Protein AF-A0A518IIY8-F1 (afdb_monomer_lite)

pLDDT: mean 86.58, std 10.24, range [44.44, 97.12]

Secondary structure (DSSP, 8-state):
-PPP---EEE--TT--SEEEEEE-TTTSS-EEEEEE--S-EEEGGGHHHHHHHHHTT---S-----EEE-TT-GGGTTTTT----EEEEEEETT-SSEEEEEEE-SS-EEEEEEETTEEEEE-SSS----HHHHHGGG--EEEEEGGG-

Structure (mmCIF, N/CA/C/O backbone):
data_AF-A0A518IIY8-F1
#
_entry.id   AF-A0A518IIY8-F1
#
loop_
_atom_site.group_PDB
_atom_site.id
_atom_site.type_symbol
_atom_site.label_atom_id
_atom_site.label_alt_id
_atom_site.label_comp_id
_atom_site.label_asym_id
_atom_site.label_entity_id
_atom_site.label_seq_id
_atom_site.pdbx_PDB_ins_code
_atom_site.Cartn_x
_atom_site.Cartn_y
_atom_site.Cartn_z
_atom_site.occupancy
_atom_site.B_iso_or_equiv
_atom_site.auth_seq_id
_atom_site.auth_comp_id
_atom_site.auth_asym_id
_atom_site.auth_atom_id
_atom_site.pdbx_PDB_model_num
ATOM 1 N N . MET A 1 1 ? 3.450 -10.078 -16.158 1.00 44.44 1 MET A N 1
ATOM 2 C CA . MET A 1 1 ? 3.000 -8.679 -16.309 1.00 44.44 1 MET A CA 1
ATOM 3 C C . MET A 1 1 ? 4.140 -7.826 -15.798 1.00 44.44 1 MET A C 1
ATOM 5 O O . MET A 1 1 ? 4.813 -8.293 -14.893 1.00 44.44 1 MET A O 1
ATOM 9 N N . SER A 1 2 ? 4.436 -6.687 -16.420 1.00 51.91 2 SER A N 1
ATOM 10 C CA . SER A 1 2 ? 5.314 -5.700 -15.785 1.00 51.91 2 SER A CA 1
ATOM 11 C C . SER A 1 2 ? 4.646 -5.245 -14.493 1.00 51.91 2 SER A C 1
ATOM 13 O O . SER A 1 2 ? 3.430 -5.022 -14.504 1.00 51.91 2 SER A O 1
ATOM 15 N N . ASP A 1 3 ? 5.408 -5.151 -13.412 1.00 64.56 3 ASP A N 1
ATOM 16 C CA . ASP A 1 3 ? 4.883 -4.648 -12.151 1.00 64.56 3 ASP A CA 1
ATOM 17 C C . ASP A 1 3 ? 4.591 -3.154 -12.336 1.00 64.56 3 ASP A C 1
ATOM 19 O O . ASP A 1 3 ? 5.434 -2.381 -12.790 1.00 64.56 3 ASP A O 1
ATOM 23 N N . VAL A 1 4 ? 3.335 -2.771 -12.124 1.00 74.00 4 VAL A N 1
ATOM 24 C CA . VAL A 1 4 ? 2.899 -1.381 -12.265 1.00 74.00 4 VAL A CA 1
ATOM 25 C C . VAL A 1 4 ? 3.213 -0.683 -10.948 1.00 74.00 4 VAL A C 1
ATOM 27 O O . VAL A 1 4 ? 2.765 -1.156 -9.906 1.00 74.00 4 VAL A O 1
ATOM 30 N N . ASP A 1 5 ? 3.948 0.431 -11.001 1.00 83.00 5 ASP A N 1
ATOM 31 C CA . ASP A 1 5 ? 4.174 1.304 -9.842 1.00 83.00 5 ASP A CA 1
ATOM 32 C C . ASP A 1 5 ? 2.830 1.902 -9.399 1.00 83.00 5 ASP A C 1
ATOM 34 O O . ASP A 1 5 ? 2.252 2.759 -10.075 1.00 83.00 5 ASP A O 1
ATOM 38 N N . ILE A 1 6 ? 2.294 1.388 -8.293 1.00 87.00 6 ILE A N 1
ATOM 39 C CA . ILE A 1 6 ? 1.018 1.792 -7.707 1.00 87.00 6 ILE A CA 1
ATOM 40 C C . ILE A 1 6 ? 1.275 2.199 -6.267 1.00 87.00 6 ILE A C 1
ATOM 42 O O . ILE A 1 6 ? 1.789 1.430 -5.461 1.00 87.00 6 ILE A O 1
ATOM 46 N N . SER A 1 7 ? 0.819 3.394 -5.925 1.00 88.31 7 SER A N 1
ATOM 47 C CA . SER A 1 7 ? 0.844 3.933 -4.570 1.00 88.31 7 SER A CA 1
ATOM 48 C C . SER A 1 7 ? -0.572 4.245 -4.095 1.00 88.31 7 SER A C 1
ATOM 50 O O . SER A 1 7 ? -1.514 4.273 -4.893 1.00 88.31 7 SER A O 1
ATOM 52 N N . ILE A 1 8 ? -0.738 4.458 -2.788 1.00 91.50 8 ILE A N 1
ATOM 53 C CA . ILE A 1 8 ? -2.048 4.719 -2.183 1.00 91.50 8 ILE A CA 1
ATOM 54 C C . ILE A 1 8 ? -2.141 6.149 -1.662 1.00 91.50 8 ILE A C 1
ATOM 56 O O . ILE A 1 8 ? -1.223 6.654 -1.020 1.00 91.50 8 ILE A O 1
ATOM 60 N N . GLY A 1 9 ? -3.279 6.789 -1.924 1.00 91.69 9 GLY A N 1
ATOM 61 C CA . GLY A 1 9 ? -3.673 8.049 -1.307 1.00 91.69 9 GLY A CA 1
ATOM 62 C C . GLY A 1 9 ? -4.854 7.832 -0.368 1.00 91.69 9 GLY A C 1
ATOM 63 O O . GLY A 1 9 ? -5.864 7.265 -0.782 1.00 91.69 9 GLY A O 1
ATOM 64 N N . LEU A 1 10 ? -4.742 8.293 0.875 1.00 91.44 10 LEU A N 1
ATOM 65 C CA . LEU A 1 10 ? -5.810 8.251 1.870 1.00 91.44 10 LEU A CA 1
ATOM 66 C C . LEU A 1 10 ? -6.253 9.668 2.227 1.00 91.44 10 LEU A C 1
ATOM 68 O O . LEU A 1 10 ? -5.429 10.551 2.456 1.00 91.44 10 LEU A O 1
ATOM 72 N N . ILE A 1 11 ? -7.564 9.873 2.303 1.00 89.44 11 ILE A N 1
ATOM 73 C CA . ILE A 1 11 ? -8.162 11.068 2.898 1.00 89.44 11 ILE A CA 1
ATOM 74 C C . ILE A 1 11 ? -8.792 10.610 4.205 1.00 89.44 11 ILE A C 1
ATOM 76 O O . ILE A 1 11 ? -9.639 9.719 4.201 1.00 89.44 11 ILE A O 1
ATOM 80 N N . VAL A 1 12 ? -8.339 11.194 5.307 1.00 86.19 12 VAL A N 1
ATOM 81 C CA . VAL A 1 12 ? -8.851 10.910 6.650 1.00 86.19 12 VAL A CA 1
ATOM 82 C C . VAL A 1 12 ? -9.838 12.009 7.025 1.00 86.19 12 VAL A C 1
ATOM 84 O O . VAL A 1 12 ? -9.669 13.158 6.603 1.00 86.19 12 VAL A O 1
ATOM 87 N N . ASP A 1 13 ? -10.867 11.665 7.799 1.00 81.00 13 ASP A N 1
ATOM 88 C CA . ASP A 1 13 ? -11.843 12.634 8.293 1.00 81.00 13 ASP A CA 1
ATOM 89 C C . ASP A 1 13 ? -11.146 13.849 8.923 1.00 81.00 13 ASP A C 1
ATOM 91 O O . ASP A 1 13 ? -10.096 13.737 9.549 1.00 81.00 13 ASP A O 1
ATOM 95 N N . GLU A 1 14 ? -11.727 15.032 8.710 1.00 78.56 14 GLU A N 1
ATOM 96 C CA . GLU A 1 14 ? -11.198 16.336 9.149 1.00 78.56 14 GLU A CA 1
ATOM 97 C C . GLU A 1 14 ? -9.948 16.845 8.396 1.00 78.56 14 GLU A C 1
ATOM 99 O O . GLU A 1 14 ? -9.605 18.026 8.517 1.00 78.56 14 GLU A O 1
ATOM 104 N N . HIS A 1 15 ? -9.335 16.036 7.522 1.00 77.12 15 HIS A N 1
ATOM 105 C CA . HIS A 1 15 ? -8.214 16.437 6.668 1.00 77.12 15 HIS A CA 1
ATOM 106 C C . HIS A 1 15 ? -8.641 16.665 5.211 1.00 77.12 15 HIS A C 1
ATOM 108 O O . HIS A 1 15 ? -9.429 15.923 4.633 1.00 77.12 15 HIS A O 1
ATOM 114 N N . LYS A 1 16 ? -8.112 17.730 4.593 1.00 72.75 16 LYS A N 1
ATOM 115 C CA . LYS A 1 16 ? -8.361 18.054 3.172 1.00 72.75 16 LYS A CA 1
ATOM 116 C C . LYS A 1 16 ? -7.254 17.569 2.234 1.00 72.75 16 LYS A C 1
ATOM 118 O O . LYS A 1 16 ? -7.483 17.506 1.029 1.00 72.75 16 LYS A O 1
ATOM 123 N N . SER A 1 17 ? -6.071 17.289 2.778 1.00 82.62 17 SER A N 1
ATOM 124 C CA . SER A 1 17 ? -4.922 16.763 2.040 1.00 82.62 17 SER A CA 1
ATOM 125 C C . SER A 1 17 ? -5.084 15.268 1.778 1.00 82.62 17 SER A C 1
ATOM 127 O O . SER A 1 17 ? -5.734 14.566 2.555 1.00 82.62 17 SER A O 1
ATOM 129 N N . VAL A 1 18 ? -4.442 14.770 0.720 1.00 87.81 18 VAL A N 1
ATOM 130 C CA . VAL A 1 18 ? -4.273 13.331 0.509 1.00 87.81 18 VAL A CA 1
ATOM 131 C C . VAL A 1 18 ? -2.953 12.904 1.144 1.00 87.81 18 VAL A C 1
ATOM 133 O O . VAL A 1 18 ? -1.892 13.386 0.743 1.00 87.81 18 VAL A O 1
ATOM 136 N N . PHE A 1 19 ? -3.017 11.990 2.111 1.00 90.19 19 PHE A N 1
ATOM 137 C CA . PHE A 1 19 ? -1.846 11.294 2.632 1.00 90.19 19 PHE A CA 1
ATOM 138 C C . PHE A 1 19 ? -1.431 10.231 1.624 1.00 90.19 19 PHE A C 1
ATOM 140 O O . PHE A 1 19 ? -2.118 9.228 1.432 1.00 90.19 19 PHE A O 1
ATOM 147 N N . HIS A 1 20 ? -0.328 10.485 0.938 1.00 89.75 20 HIS A N 1
ATOM 148 C CA . HIS A 1 20 ? 0.232 9.625 -0.086 1.00 89.75 20 HIS A CA 1
ATOM 149 C C . HIS A 1 20 ? 1.322 8.753 0.525 1.00 89.75 20 HIS A C 1
ATOM 151 O O . HIS A 1 20 ? 2.279 9.262 1.106 1.00 89.75 20 HIS A O 1
ATOM 157 N N . ILE A 1 21 ? 1.159 7.439 0.406 1.00 93.00 21 ILE A N 1
ATOM 158 C CA . ILE A 1 21 ? 2.105 6.450 0.916 1.00 93.00 21 ILE A CA 1
ATOM 159 C C . ILE A 1 21 ? 2.698 5.718 -0.280 1.00 93.00 21 ILE A C 1
ATOM 161 O O . ILE A 1 21 ? 1.973 5.154 -1.107 1.00 93.00 21 ILE A O 1
ATOM 165 N N . GLN A 1 22 ? 4.022 5.749 -0.366 1.00 92.88 22 GLN A N 1
ATOM 166 C CA . GLN A 1 22 ? 4.797 5.157 -1.450 1.00 92.88 22 GLN A CA 1
ATOM 167 C C . GLN A 1 22 ? 6.159 4.689 -0.941 1.00 92.88 22 GLN A C 1
ATOM 169 O O . GLN A 1 22 ? 6.554 5.008 0.176 1.00 92.88 22 GLN A O 1
ATOM 174 N N . ILE A 1 23 ? 6.879 3.950 -1.769 1.00 94.06 23 ILE A N 1
ATOM 175 C CA . ILE A 1 23 ? 8.292 3.652 -1.569 1.00 94.06 23 ILE A CA 1
ATOM 176 C C . ILE A 1 23 ? 9.133 4.793 -2.139 1.00 94.06 23 ILE A C 1
ATOM 178 O O . ILE A 1 23 ? 8.825 5.330 -3.207 1.00 94.06 23 ILE A O 1
ATOM 182 N N . ASP A 1 24 ? 10.175 5.173 -1.407 1.00 91.50 24 ASP A N 1
ATOM 183 C CA . ASP A 1 24 ? 11.147 6.165 -1.838 1.00 91.50 24 ASP A CA 1
ATOM 184 C C . ASP A 1 24 ? 11.825 5.701 -3.131 1.00 91.50 24 ASP A C 1
ATOM 186 O O . ASP A 1 24 ? 12.333 4.585 -3.235 1.00 91.50 24 ASP A O 1
ATOM 190 N N . LYS A 1 25 ? 11.809 6.561 -4.149 1.00 87.50 25 LYS A N 1
ATOM 191 C CA . LYS A 1 25 ? 12.384 6.255 -5.463 1.00 87.50 25 LYS A CA 1
ATOM 192 C C . LYS A 1 25 ? 13.904 6.384 -5.474 1.00 87.50 25 LYS A C 1
ATOM 194 O O . LYS A 1 25 ? 14.530 5.877 -6.402 1.00 87.50 25 LYS A O 1
ATOM 199 N N . ASP A 1 26 ? 14.487 7.041 -4.473 1.00 89.62 26 ASP A N 1
ATOM 200 C CA . ASP A 1 26 ? 15.936 7.186 -4.363 1.00 89.62 26 ASP A CA 1
ATOM 201 C C . ASP A 1 26 ? 16.602 5.890 -3.867 1.00 89.62 26 ASP A C 1
ATOM 203 O O . ASP A 1 26 ? 17.721 5.585 -4.288 1.00 89.62 26 ASP A O 1
ATOM 207 N N . ASP A 1 27 ? 15.922 5.104 -3.019 1.00 90.56 27 ASP A N 1
ATOM 208 C CA . ASP A 1 27 ? 16.443 3.836 -2.481 1.00 90.56 27 ASP A CA 1
ATOM 209 C C . ASP A 1 27 ? 15.635 2.578 -2.854 1.00 90.56 27 ASP A C 1
ATOM 211 O O . ASP A 1 27 ? 16.117 1.462 -2.645 1.00 90.56 27 ASP A O 1
ATOM 215 N N . CYS A 1 28 ? 14.446 2.739 -3.446 1.00 90.00 28 CYS A N 1
ATOM 216 C CA . CYS A 1 28 ? 13.510 1.670 -3.808 1.00 90.00 28 CYS A CA 1
ATOM 217 C C . CYS A 1 28 ? 13.173 0.718 -2.646 1.00 90.00 28 CYS A C 1
ATOM 219 O O . CYS A 1 28 ? 12.884 -0.463 -2.865 1.00 90.00 28 CYS A O 1
ATOM 221 N N . TRP A 1 29 ? 13.225 1.208 -1.408 1.00 91.00 29 TRP A N 1
ATOM 222 C CA . TRP A 1 29 ? 13.117 0.379 -0.214 1.00 91.00 29 TRP A CA 1
ATOM 223 C C . TRP A 1 29 ? 12.288 1.022 0.890 1.00 91.00 29 TRP A C 1
ATOM 225 O O . TRP A 1 29 ? 11.370 0.396 1.419 1.00 91.00 29 TRP A O 1
ATOM 235 N N . THR A 1 30 ? 12.598 2.264 1.244 1.00 93.00 30 THR A N 1
ATOM 236 C CA . THR A 1 30 ? 12.037 2.903 2.429 1.00 93.00 30 THR A CA 1
ATOM 237 C C . THR A 1 30 ? 10.630 3.415 2.133 1.00 93.00 30 THR A C 1
ATOM 239 O O . THR A 1 30 ? 10.439 4.170 1.181 1.00 93.00 30 THR A O 1
ATOM 242 N N . PRO A 1 31 ? 9.612 3.068 2.936 1.00 93.75 31 PRO A N 1
ATOM 243 C CA . PRO A 1 31 ? 8.296 3.653 2.784 1.00 93.75 31 PRO A CA 1
ATOM 244 C C . PRO A 1 31 ? 8.300 5.099 3.294 1.00 93.75 31 PRO A C 1
ATOM 246 O O . PRO A 1 31 ? 8.763 5.394 4.397 1.00 93.75 31 PRO A O 1
ATOM 249 N N . ILE A 1 32 ? 7.735 5.999 2.497 1.00 92.81 32 ILE A N 1
ATOM 250 C CA . ILE A 1 32 ? 7.598 7.423 2.793 1.00 92.81 32 ILE A CA 1
ATOM 251 C C . ILE A 1 32 ? 6.128 7.834 2.758 1.00 92.81 32 ILE A C 1
ATOM 253 O O . ILE A 1 32 ? 5.328 7.327 1.968 1.00 92.81 32 ILE A O 1
ATOM 257 N N . VAL A 1 33 ? 5.783 8.787 3.622 1.00 91.25 33 VAL A N 1
ATOM 258 C CA . VAL A 1 33 ? 4.459 9.410 3.668 1.00 91.25 33 VAL A CA 1
ATOM 259 C C . VAL A 1 33 ? 4.618 10.884 3.331 1.00 91.25 33 VAL A C 1
ATOM 261 O O . VAL A 1 33 ? 5.417 11.586 3.951 1.00 91.25 33 VAL A O 1
ATOM 264 N N . SER A 1 34 ? 3.862 11.357 2.350 1.00 89.94 34 SER A N 1
ATOM 265 C CA . SER A 1 34 ? 3.810 12.764 1.968 1.00 89.94 34 SER A CA 1
ATOM 266 C C . SER A 1 34 ? 2.365 13.247 1.920 1.00 89.94 34 SER A C 1
ATOM 268 O O . SER A 1 34 ? 1.430 12.467 1.761 1.00 89.94 34 SER A O 1
ATOM 270 N N . GLU A 1 35 ? 2.164 14.552 2.067 1.00 88.69 35 GLU A N 1
ATOM 271 C CA . GLU A 1 35 ? 0.866 15.172 1.817 1.00 88.69 35 GLU A CA 1
ATOM 272 C C . GLU A 1 35 ? 0.884 15.826 0.442 1.00 88.69 35 GLU A C 1
ATOM 274 O O . GLU A 1 35 ? 1.765 16.633 0.133 1.00 88.69 35 GLU A O 1
ATOM 279 N N . THR A 1 36 ? -0.091 15.479 -0.394 1.00 81.62 36 THR A N 1
ATOM 280 C CA . THR A 1 36 ? -0.204 16.016 -1.751 1.00 81.62 36 THR A CA 1
ATOM 281 C C . THR A 1 36 ? -1.641 16.410 -2.077 1.00 81.62 36 THR A C 1
ATOM 283 O O . THR A 1 36 ? -2.608 15.948 -1.466 1.00 81.62 36 THR A O 1
ATOM 286 N N . CYS A 1 37 ? -1.770 17.297 -3.061 1.00 77.38 37 CYS A N 1
ATOM 287 C CA . CYS A 1 37 ? -3.030 17.632 -3.707 1.00 77.38 37 CYS A CA 1
ATOM 288 C C . CYS A 1 37 ? -2.906 17.278 -5.185 1.00 77.38 37 CYS A C 1
ATOM 290 O O . CYS A 1 37 ? -1.871 17.537 -5.799 1.00 77.38 37 CYS A O 1
ATOM 292 N N . PHE A 1 38 ? -3.966 16.718 -5.759 1.00 75.75 38 PHE A N 1
ATOM 293 C CA . PHE A 1 38 ? -3.991 16.336 -7.164 1.00 75.75 38 PHE A CA 1
ATOM 294 C C . PHE A 1 38 ? -4.986 17.201 -7.927 1.00 75.75 38 PHE A C 1
ATOM 296 O O . PHE A 1 38 ? -6.156 17.288 -7.558 1.00 75.75 38 PHE A O 1
ATOM 303 N N . ASP A 1 39 ? -4.527 17.802 -9.023 1.00 74.50 39 ASP A N 1
ATOM 304 C CA . ASP A 1 39 ? -5.361 18.666 -9.867 1.00 74.50 39 ASP A CA 1
ATOM 305 C C . ASP A 1 39 ? -6.408 17.876 -10.663 1.00 74.50 39 ASP A C 1
ATOM 307 O O . ASP A 1 39 ? -7.437 18.414 -11.079 1.00 74.50 39 ASP A O 1
ATOM 311 N N . LYS A 1 40 ? -6.144 16.586 -10.905 1.00 83.44 40 LYS A N 1
ATOM 312 C CA . LYS A 1 40 ? -6.996 15.715 -11.708 1.00 83.44 40 LYS A CA 1
ATOM 313 C C . LYS A 1 40 ? -7.119 14.339 -11.075 1.00 83.44 40 LYS A C 1
ATOM 315 O O . LYS A 1 40 ? -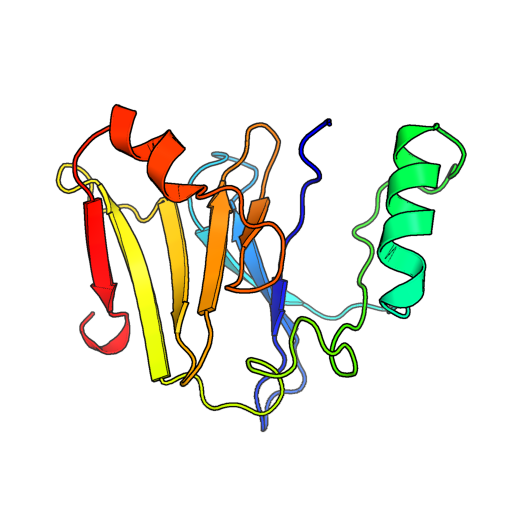6.126 13.656 -10.856 1.00 83.44 40 LYS A O 1
ATOM 320 N N . ILE A 1 41 ? -8.364 13.930 -10.864 1.00 87.44 41 ILE A N 1
ATOM 321 C CA . ILE A 1 41 ? -8.725 12.626 -10.320 1.00 87.44 41 ILE A CA 1
ATOM 322 C C . ILE A 1 41 ? -9.631 11.931 -11.340 1.00 87.44 41 ILE A C 1
ATOM 324 O O . ILE A 1 41 ? -10.608 12.510 -11.821 1.00 87.44 41 ILE A O 1
ATOM 328 N N . PHE A 1 42 ? -9.277 10.710 -11.720 1.00 89.44 42 PHE A N 1
ATOM 329 C CA . PHE A 1 42 ? -10.053 9.858 -12.615 1.00 89.44 42 PHE A CA 1
ATOM 330 C C . PHE A 1 42 ? -10.925 8.886 -11.817 1.00 89.44 42 PHE A C 1
ATOM 332 O O . PHE A 1 42 ? -10.608 8.536 -10.689 1.00 89.44 42 PHE A O 1
ATOM 339 N N . GLU A 1 43 ? -12.004 8.398 -12.421 1.00 91.38 43 GLU A N 1
ATOM 340 C CA . GLU A 1 43 ? -12.781 7.287 -11.857 1.00 91.38 43 GLU A CA 1
ATOM 341 C C . GLU A 1 43 ? -11.988 5.977 -11.936 1.00 91.38 43 GLU A C 1
ATOM 343 O O . GLU A 1 43 ? -11.370 5.693 -12.971 1.00 91.38 43 GLU A O 1
ATOM 348 N N . TRP A 1 44 ? -12.049 5.150 -10.889 1.00 90.50 44 TRP A N 1
ATOM 349 C CA . TRP A 1 44 ? -11.345 3.864 -10.830 1.00 90.50 44 TRP A CA 1
ATOM 350 C C . TRP A 1 44 ? -11.687 2.913 -11.974 1.00 90.50 44 TRP A C 1
ATOM 352 O O . TRP A 1 44 ? -10.810 2.210 -12.468 1.00 90.50 44 TRP A O 1
ATOM 362 N N . CYS A 1 45 ? -12.916 2.936 -12.490 1.00 89.50 45 CYS A N 1
ATOM 363 C CA . CYS A 1 45 ? -13.304 2.115 -13.641 1.00 89.50 45 CYS A CA 1
ATOM 364 C C . CYS A 1 45 ? -12.426 2.339 -14.893 1.00 89.50 45 CYS A C 1
ATOM 366 O O . CYS A 1 45 ? -12.380 1.484 -15.778 1.00 89.50 45 CYS A O 1
ATOM 368 N N . LYS A 1 46 ? -11.694 3.461 -14.968 1.00 89.75 46 LYS A N 1
ATOM 369 C CA . LYS A 1 46 ? -10.730 3.756 -16.038 1.00 89.75 46 LYS A CA 1
ATOM 370 C C . LYS A 1 46 ? -9.334 3.197 -15.773 1.00 89.75 46 LYS A C 1
ATOM 372 O O . LYS A 1 46 ? -8.547 3.160 -16.712 1.00 89.75 46 LYS A O 1
ATOM 377 N N . PHE A 1 47 ? -9.020 2.776 -14.549 1.00 88.06 47 PHE A N 1
ATOM 378 C CA . PHE A 1 47 ? -7.687 2.339 -14.131 1.00 88.06 47 PHE A CA 1
ATOM 379 C C . PHE A 1 47 ? -7.114 1.277 -15.071 1.00 88.06 47 PHE A C 1
ATOM 381 O O . PHE A 1 47 ? -6.124 1.533 -15.751 1.00 88.06 47 PHE A O 1
ATOM 388 N N . LEU A 1 48 ? -7.792 0.132 -15.209 1.00 86.44 48 LEU A N 1
ATOM 389 C CA . LEU A 1 48 ? -7.317 -0.970 -16.054 1.00 86.44 48 LEU A CA 1
ATOM 390 C C . LEU A 1 48 ? -7.152 -0.552 -17.517 1.00 86.44 48 LEU A C 1
ATOM 392 O O . LEU A 1 48 ? -6.115 -0.810 -18.120 1.00 86.44 48 LEU A O 1
ATOM 396 N N . GLN A 1 49 ? -8.141 0.152 -18.076 1.00 88.38 49 GLN A N 1
ATOM 397 C CA . GLN A 1 49 ? -8.076 0.632 -19.457 1.00 88.38 49 GLN A CA 1
ATOM 398 C C . GLN A 1 49 ? -6.867 1.552 -19.681 1.00 88.38 49 GLN A C 1
ATOM 400 O O . GLN A 1 49 ? -6.230 1.490 -20.733 1.00 88.38 49 GLN A O 1
ATOM 405 N N . ARG A 1 50 ? -6.559 2.422 -18.714 1.00 86.94 50 ARG A N 1
ATOM 406 C CA . ARG A 1 50 ? -5.445 3.369 -18.811 1.00 86.94 50 ARG A CA 1
ATOM 407 C C . ARG A 1 50 ? -4.098 2.689 -18.628 1.00 86.94 50 ARG A C 1
ATOM 409 O O . ARG A 1 50 ? -3.220 2.933 -19.445 1.00 86.94 50 ARG A O 1
ATOM 416 N N . ILE A 1 51 ? -3.959 1.795 -17.651 1.00 84.19 51 ILE A N 1
ATOM 417 C CA . ILE A 1 51 ? -2.746 0.985 -17.474 1.00 84.19 51 ILE A CA 1
ATOM 418 C C . ILE A 1 51 ? -2.460 0.163 -18.733 1.00 84.19 51 ILE A C 1
ATOM 420 O O . ILE A 1 51 ? -1.345 0.190 -19.245 1.00 84.19 51 ILE A O 1
ATOM 424 N N . GLU A 1 52 ? -3.465 -0.507 -19.299 1.00 86.81 52 GLU A N 1
ATOM 425 C CA . GLU A 1 52 ? -3.286 -1.255 -20.544 1.00 86.81 52 GLU A CA 1
ATOM 426 C C . GLU A 1 52 ? -2.927 -0.360 -21.731 1.00 86.81 52 GLU A C 1
ATOM 428 O O . GLU A 1 52 ? -2.111 -0.750 -22.564 1.00 86.81 52 GLU A O 1
ATOM 433 N N . GLY A 1 53 ? -3.556 0.813 -21.835 1.00 86.69 53 GLY A N 1
ATOM 434 C CA . GLY A 1 53 ? -3.241 1.791 -22.871 1.00 86.69 53 GLY A CA 1
ATOM 435 C C . GLY A 1 53 ? -1.804 2.290 -22.748 1.00 86.69 53 GLY A C 1
ATOM 436 O O . GLY A 1 53 ? -1.105 2.378 -23.753 1.00 86.69 53 GLY A O 1
ATOM 437 N N . TRP A 1 54 ? -1.344 2.543 -21.524 1.00 82.56 54 TRP A N 1
ATOM 438 C CA . TRP A 1 54 ? 0.034 2.920 -21.239 1.00 82.56 54 TRP A CA 1
ATOM 439 C C . TRP A 1 54 ? 1.020 1.812 -21.621 1.00 82.56 54 TRP A C 1
ATOM 441 O O . TRP A 1 54 ? 1.936 2.058 -22.395 1.00 82.56 54 TRP A O 1
ATOM 451 N N . MET A 1 55 ? 0.779 0.570 -21.190 1.00 81.06 55 MET A N 1
ATOM 452 C CA . MET A 1 55 ? 1.630 -0.582 -21.526 1.00 81.06 55 MET A CA 1
ATOM 453 C C . MET A 1 55 ? 1.714 -0.880 -23.033 1.00 81.06 55 MET A C 1
ATOM 455 O O . MET A 1 55 ? 2.588 -1.631 -23.463 1.00 81.06 55 MET A O 1
ATOM 459 N N . LYS A 1 56 ? 0.777 -0.357 -23.832 1.00 87.19 56 LYS A N 1
ATOM 460 C CA . LYS A 1 56 ? 0.710 -0.522 -25.292 1.00 87.19 56 LYS A CA 1
ATOM 461 C C . LYS A 1 56 ? 1.188 0.724 -26.053 1.00 87.19 56 LYS A C 1
ATOM 463 O O . LYS A 1 56 ? 0.947 0.792 -27.257 1.00 87.19 56 LYS A O 1
ATOM 468 N N . ASP A 1 57 ? 1.782 1.705 -25.369 1.00 80.56 57 ASP A N 1
ATOM 469 C CA . ASP A 1 57 ? 2.192 3.004 -25.927 1.00 80.56 57 ASP A CA 1
ATOM 470 C C . ASP A 1 57 ? 1.039 3.760 -26.627 1.00 80.56 57 ASP A C 1
ATOM 472 O O . ASP A 1 57 ? 1.230 4.485 -27.598 1.00 80.56 57 ASP A O 1
ATOM 476 N N . GLN A 1 58 ? -0.202 3.576 -26.160 1.00 82.88 58 GLN A N 1
ATOM 477 C CA . GLN A 1 58 ? -1.408 4.212 -26.722 1.00 82.88 58 GLN A CA 1
ATOM 478 C C . GLN A 1 58 ? -1.780 5.520 -26.010 1.00 82.88 58 GLN A C 1
ATOM 480 O O . GLN A 1 58 ? -2.780 6.155 -26.352 1.00 82.88 58 GLN A O 1
ATOM 485 N N . ILE A 1 59 ? -1.017 5.907 -24.987 1.00 74.94 59 ILE A N 1
ATOM 486 C CA . ILE A 1 59 ? -1.230 7.113 -24.189 1.00 74.94 59 ILE A CA 1
ATOM 487 C C . ILE A 1 59 ? 0.058 7.946 -24.236 1.00 74.94 59 ILE A C 1
ATOM 489 O O . ILE A 1 59 ? 0.985 7.694 -23.479 1.00 74.94 59 ILE A O 1
ATOM 493 N N . ASP A 1 60 ? 0.077 8.967 -25.100 1.00 60.28 60 ASP A N 1
ATOM 494 C CA . ASP A 1 60 ? 1.211 9.889 -25.333 1.00 60.28 60 ASP A CA 1
ATOM 495 C C . ASP A 1 60 ? 1.388 10.973 -24.244 1.00 60.28 60 ASP A C 1
ATOM 497 O O . ASP A 1 60 ? 2.100 11.963 -24.432 1.00 60.28 60 ASP A O 1
ATOM 501 N N . SER A 1 61 ? 0.706 10.851 -23.102 1.00 57.66 61 SER A N 1
ATOM 502 C CA . SER A 1 61 ? 0.854 11.835 -22.025 1.00 57.66 61 SER A CA 1
ATOM 503 C C . SER A 1 61 ? 2.214 11.651 -21.355 1.00 57.66 61 SER A C 1
ATOM 505 O O . SER A 1 61 ? 2.581 10.506 -21.085 1.00 57.66 61 SER A O 1
ATOM 507 N N . PRO A 1 62 ? 2.942 12.731 -20.997 1.00 53.91 62 PRO A N 1
ATOM 508 C CA . PRO A 1 62 ? 4.039 12.588 -20.051 1.00 53.91 62 PRO A CA 1
ATOM 509 C C . PRO A 1 62 ? 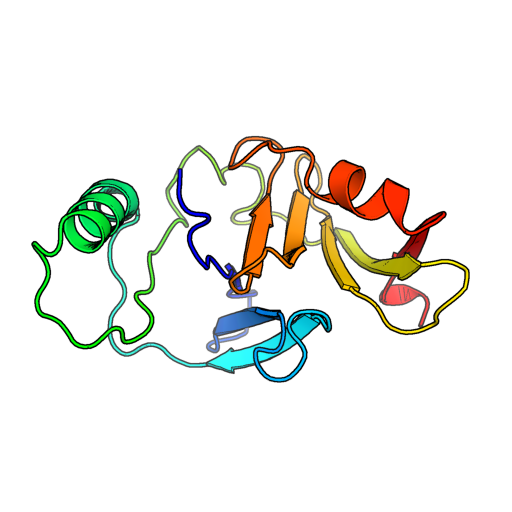3.501 11.837 -18.830 1.00 53.91 62 PRO A C 1
ATOM 511 O O . PRO A 1 62 ? 2.393 12.137 -18.372 1.00 53.91 62 PRO A O 1
ATOM 514 N N . LEU A 1 63 ? 4.261 10.838 -18.376 1.00 53.41 63 LEU A N 1
ATOM 515 C CA . LEU A 1 63 ? 3.994 9.986 -17.215 1.00 53.41 63 LEU A CA 1
ATOM 516 C C . LEU A 1 63 ? 3.992 10.829 -15.933 1.00 53.41 63 LEU A C 1
ATOM 518 O O . LEU A 1 63 ? 4.901 10.773 -15.113 1.00 53.41 63 LEU A O 1
ATOM 522 N N . GLN A 1 64 ? 2.997 11.697 -15.808 1.00 61.22 64 GLN A N 1
ATOM 523 C CA . GLN A 1 64 ? 2.645 12.362 -14.574 1.00 61.22 64 GLN A CA 1
ATOM 524 C C . GLN A 1 64 ? 1.700 11.430 -13.834 1.00 61.22 64 GLN A C 1
ATOM 526 O O . GLN A 1 64 ? 0.772 10.892 -14.437 1.00 61.22 64 GLN A O 1
ATOM 531 N N . ASN A 1 65 ? 1.984 11.226 -12.549 1.00 73.00 65 ASN A N 1
ATOM 532 C CA . ASN A 1 65 ? 1.199 10.401 -11.638 1.00 73.00 65 ASN A CA 1
ATOM 533 C C . ASN A 1 65 ? -0.306 10.573 -11.908 1.00 73.00 65 ASN A C 1
ATOM 535 O O . ASN A 1 65 ? -0.839 11.680 -11.803 1.00 73.00 65 ASN A O 1
ATOM 539 N N . GLU A 1 66 ? -0.983 9.487 -12.277 1.00 85.25 66 GLU A N 1
ATOM 540 C CA . GLU A 1 66 ? -2.427 9.493 -12.491 1.00 85.25 66 GLU A CA 1
ATOM 541 C C . GLU A 1 66 ? -3.130 9.014 -11.232 1.00 85.25 66 GLU A C 1
ATOM 543 O O . GLU A 1 66 ? -2.826 7.945 -10.708 1.00 85.25 66 GLU A O 1
ATOM 548 N N . VAL A 1 67 ? -4.095 9.798 -10.761 1.00 87.81 67 VAL A N 1
ATOM 549 C CA . VAL A 1 67 ? -4.840 9.466 -9.548 1.00 87.81 67 VAL A CA 1
ATOM 550 C C . VAL A 1 67 ? -6.216 8.952 -9.904 1.00 87.81 67 VAL A C 1
ATOM 552 O O . VAL A 1 67 ? -6.933 9.557 -10.702 1.00 87.81 67 VAL A O 1
ATOM 555 N N . PHE A 1 68 ? -6.586 7.841 -9.278 1.00 90.75 68 PHE A N 1
ATOM 556 C CA . PHE A 1 68 ? -7.859 7.171 -9.477 1.00 90.75 68 PHE A CA 1
ATOM 557 C C . PHE A 1 68 ? -8.630 7.137 -8.161 1.00 90.75 68 PHE A C 1
ATOM 559 O O . PHE A 1 68 ? -8.132 6.644 -7.153 1.00 90.75 68 PHE A O 1
ATOM 566 N N . ASN A 1 69 ? -9.853 7.659 -8.171 1.00 92.25 69 ASN A N 1
ATOM 567 C CA . ASN A 1 69 ? -10.758 7.601 -7.037 1.00 92.25 69 ASN A CA 1
ATOM 568 C C . ASN A 1 69 ? -11.402 6.216 -6.955 1.00 92.25 69 ASN A C 1
ATOM 570 O O . ASN A 1 69 ? -12.217 5.869 -7.810 1.00 92.25 69 ASN A O 1
ATOM 574 N N . ALA A 1 70 ? -11.058 5.469 -5.908 1.00 92.50 70 ALA A N 1
ATOM 575 C CA . ALA A 1 70 ? -11.584 4.137 -5.638 1.00 92.50 70 ALA A CA 1
ATOM 576 C C . ALA A 1 70 ? -12.626 4.094 -4.503 1.00 92.50 70 ALA A C 1
ATOM 578 O O . ALA A 1 70 ? -13.047 3.012 -4.103 1.00 92.50 70 ALA A O 1
ATOM 579 N N . THR A 1 71 ? -13.068 5.244 -3.978 1.00 92.06 71 THR A N 1
ATOM 580 C CA . THR A 1 71 ? -13.956 5.330 -2.800 1.00 92.06 71 THR A CA 1
ATOM 581 C C . THR A 1 71 ? -15.271 4.562 -2.969 1.00 92.06 71 THR A C 1
ATOM 583 O O . THR A 1 71 ? -15.820 4.061 -1.998 1.00 92.06 71 THR A O 1
ATOM 586 N N . HIS A 1 72 ? -15.791 4.433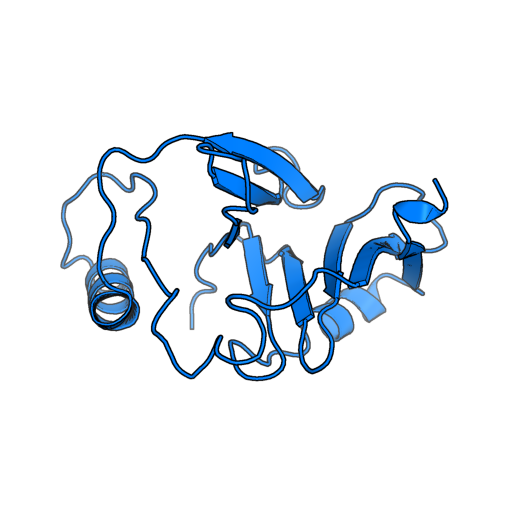 -4.190 1.00 92.94 72 HIS A N 1
ATOM 587 C CA . HIS A 1 72 ? -17.066 3.747 -4.444 1.00 92.94 72 HIS A CA 1
ATOM 588 C C . HIS A 1 72 ? -16.899 2.305 -4.940 1.00 92.94 72 HIS A C 1
ATOM 590 O O . HIS A 1 72 ? -17.870 1.671 -5.356 1.00 92.94 72 HIS A O 1
ATOM 596 N N . GLU A 1 73 ? -15.678 1.779 -4.924 1.00 92.69 73 GLU A N 1
ATOM 597 C CA . GLU A 1 73 ? -15.366 0.489 -5.521 1.00 92.69 73 GLU A CA 1
ATOM 598 C C . GLU A 1 73 ? -15.476 -0.636 -4.499 1.00 92.69 73 GLU A C 1
ATOM 600 O O . GLU A 1 73 ? -14.838 -0.629 -3.447 1.00 92.69 73 GLU A O 1
ATOM 605 N N . SER A 1 74 ? -16.257 -1.660 -4.846 1.00 91.62 74 SER A N 1
ATOM 606 C CA . SER A 1 74 ? -16.535 -2.795 -3.952 1.00 91.62 74 SER A CA 1
ATOM 607 C C . SER A 1 74 ? -15.284 -3.537 -3.467 1.00 91.62 74 SER A C 1
ATOM 609 O O . SER A 1 74 ? -15.283 -4.066 -2.359 1.00 91.62 74 SER A O 1
ATOM 611 N N . ILE A 1 75 ? -14.205 -3.539 -4.257 1.00 90.06 75 ILE A N 1
ATOM 612 C CA . ILE A 1 75 ? -12.924 -4.166 -3.898 1.00 90.06 75 ILE A CA 1
ATOM 613 C C . ILE A 1 75 ? -12.216 -3.478 -2.719 1.00 90.06 75 ILE A C 1
ATOM 615 O O . ILE A 1 75 ? -11.356 -4.098 -2.102 1.00 90.06 75 ILE A O 1
ATOM 619 N N . PHE A 1 76 ? -12.599 -2.241 -2.386 1.00 93.00 76 PHE A N 1
ATOM 620 C CA . PHE A 1 76 ? -12.132 -1.492 -1.215 1.00 93.00 76 PHE A CA 1
ATOM 621 C C . PHE A 1 76 ? -13.252 -1.283 -0.180 1.00 93.00 76 PHE A C 1
ATOM 623 O O . PHE A 1 76 ? -13.113 -0.476 0.735 1.00 93.00 76 PHE A O 1
ATOM 630 N N . GLY A 1 77 ? -14.373 -2.008 -0.291 1.00 94.44 77 GLY A N 1
ATOM 631 C CA . GLY A 1 77 ? -15.550 -1.803 0.562 1.00 94.44 77 GLY A CA 1
ATOM 632 C C . GLY A 1 77 ? -15.330 -2.096 2.051 1.00 94.44 77 GLY A C 1
ATOM 633 O O . GLY A 1 77 ? -16.078 -1.585 2.872 1.00 94.44 77 GLY A O 1
ATOM 634 N N . ASN A 1 78 ? -14.305 -2.880 2.402 1.00 95.62 78 ASN A N 1
ATOM 635 C CA . ASN A 1 78 ? -13.904 -3.152 3.791 1.00 95.62 78 ASN A CA 1
ATOM 636 C C . ASN A 1 78 ? -12.796 -2.201 4.303 1.00 95.62 78 ASN A C 1
ATOM 638 O O . ASN A 1 78 ? -12.220 -2.444 5.363 1.00 95.62 78 ASN A O 1
ATOM 642 N N . ILE A 1 79 ? -12.460 -1.175 3.517 1.00 95.31 79 ILE A N 1
ATOM 643 C CA . ILE A 1 79 ? -11.408 -0.182 3.784 1.00 95.31 79 ILE A CA 1
ATOM 644 C C . ILE A 1 79 ? -12.021 1.221 3.822 1.00 95.31 79 ILE A C 1
ATOM 646 O O . ILE A 1 79 ? -11.742 2.009 4.721 1.00 95.31 79 ILE A O 1
ATOM 650 N N . VAL A 1 80 ? -12.851 1.557 2.832 1.00 94.56 80 VAL A N 1
ATOM 651 C CA . VAL A 1 80 ? -13.474 2.881 2.730 1.00 94.56 80 VAL A CA 1
ATOM 652 C C . VAL A 1 80 ? -14.448 3.103 3.884 1.00 94.56 80 VAL A C 1
ATOM 654 O O . VAL A 1 80 ? -15.304 2.263 4.138 1.00 94.56 80 VAL A O 1
ATOM 657 N N . SER A 1 81 ? -14.348 4.272 4.528 1.00 92.94 81 SER A N 1
ATOM 658 C CA . SER A 1 81 ? -15.172 4.666 5.683 1.00 92.94 81 SER A CA 1
ATOM 659 C C . SER A 1 81 ? -15.027 3.758 6.912 1.00 92.94 81 SER A C 1
ATOM 661 O O . SER A 1 81 ? -15.844 3.843 7.826 1.00 92.94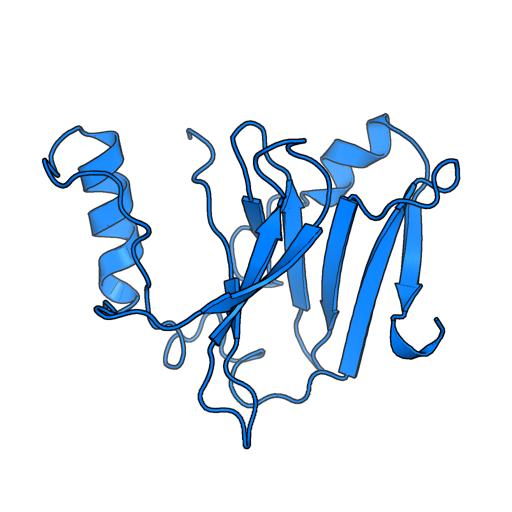 81 SER A O 1
ATOM 663 N N . GLU A 1 82 ? -13.989 2.923 6.952 1.00 94.69 82 GLU A N 1
ATOM 664 C CA . GLU A 1 82 ? -13.644 2.108 8.111 1.00 94.69 82 GLU A CA 1
ATOM 665 C C . GLU A 1 82 ? -12.530 2.769 8.929 1.00 94.69 82 GLU A C 1
ATOM 667 O O . GLU A 1 82 ? -11.651 3.452 8.397 1.00 94.69 82 GLU A O 1
ATOM 672 N N . ASP A 1 83 ? -12.547 2.521 10.237 1.00 94.25 83 ASP A N 1
ATOM 673 C CA . ASP A 1 83 ? -11.510 3.009 11.141 1.00 94.25 83 ASP A CA 1
ATOM 674 C C . ASP A 1 83 ? -10.169 2.314 10.855 1.00 94.25 83 ASP A C 1
ATOM 676 O O . ASP A 1 83 ? -10.092 1.081 10.766 1.00 94.25 83 ASP A O 1
ATOM 680 N N . ILE A 1 84 ? -9.091 3.102 10.802 1.00 94.00 84 ILE A N 1
ATOM 681 C CA . ILE A 1 84 ? -7.726 2.572 10.883 1.00 94.00 84 ILE A CA 1
ATOM 682 C C . ILE A 1 84 ? -7.511 2.087 12.320 1.00 94.00 84 ILE A C 1
ATOM 684 O O . ILE A 1 84 ? -7.488 2.882 13.259 1.00 94.00 84 ILE A O 1
ATOM 688 N N . LEU A 1 85 ? -7.363 0.775 12.496 1.00 95.69 85 LEU A N 1
ATOM 689 C CA . LEU A 1 85 ? -7.193 0.143 13.807 1.00 95.69 85 LEU A CA 1
ATOM 690 C C . LEU A 1 85 ? -5.735 0.112 14.258 1.00 95.69 85 LEU A C 1
ATOM 692 O O . LEU A 1 85 ? -5.460 0.195 15.453 1.00 95.69 85 LEU A O 1
ATOM 696 N N . ASP A 1 86 ? -4.818 -0.052 13.308 1.00 96.19 86 ASP A N 1
ATOM 697 C CA . ASP A 1 86 ? -3.379 -0.026 13.551 1.00 96.19 86 ASP A CA 1
ATOM 698 C C . ASP A 1 86 ? -2.628 0.343 12.267 1.00 96.19 86 ASP A C 1
ATOM 700 O O . ASP A 1 86 ? -3.133 0.161 11.155 1.00 96.19 86 ASP A O 1
ATOM 704 N N . ILE A 1 87 ? -1.401 0.826 12.431 1.00 95.19 87 ILE A N 1
ATOM 705 C CA . ILE A 1 87 ? -0.426 0.979 11.353 1.00 95.19 87 ILE A CA 1
ATOM 706 C C . ILE A 1 87 ? 0.828 0.229 11.792 1.00 95.19 87 ILE A C 1
ATOM 708 O O . ILE A 1 87 ? 1.436 0.565 12.805 1.00 95.19 87 ILE A O 1
ATOM 712 N N . GLU A 1 88 ? 1.207 -0.793 11.038 1.00 95.62 88 GLU A N 1
ATOM 713 C CA . GLU A 1 88 ? 2.370 -1.636 11.289 1.00 95.62 88 GLU A CA 1
ATOM 714 C C . GLU A 1 88 ? 3.491 -1.260 10.312 1.00 95.62 88 GLU A C 1
ATOM 716 O O . GLU A 1 88 ? 3.344 -1.382 9.094 1.00 95.62 88 GLU A O 1
ATOM 721 N N . CYS A 1 89 ? 4.634 -0.838 10.843 1.00 94.44 89 CYS A N 1
ATOM 722 C CA . CYS A 1 89 ? 5.888 -0.785 10.104 1.00 94.44 89 CYS A CA 1
ATOM 723 C C . CYS A 1 89 ? 6.483 -2.193 10.054 1.00 94.44 89 CYS A C 1
ATOM 725 O O . CYS A 1 89 ? 6.656 -2.837 11.091 1.00 94.44 89 CYS A O 1
ATOM 727 N N . ILE A 1 90 ? 6.806 -2.672 8.858 1.00 94.38 90 ILE A N 1
ATOM 728 C CA . ILE A 1 90 ? 7.399 -3.991 8.656 1.00 94.38 90 ILE A CA 1
ATOM 729 C C . ILE A 1 90 ? 8.894 -3.810 8.439 1.00 94.38 90 ILE A C 1
ATOM 731 O O . ILE A 1 90 ? 9.322 -3.145 7.493 1.00 94.38 90 ILE A O 1
ATOM 735 N N . THR A 1 91 ? 9.681 -4.414 9.321 1.00 92.88 91 THR A N 1
ATOM 736 C CA . THR A 1 91 ? 11.144 -4.365 9.311 1.00 92.88 91 THR A CA 1
ATOM 737 C C . THR A 1 91 ? 11.713 -5.774 9.173 1.00 92.88 91 THR A C 1
ATOM 739 O O . THR A 1 91 ? 11.037 -6.776 9.430 1.00 92.88 91 THR A O 1
ATOM 742 N N . GLN A 1 92 ? 12.979 -5.877 8.774 1.00 88.88 92 GLN A N 1
ATOM 743 C CA . GLN A 1 92 ? 13.740 -7.110 8.976 1.00 88.88 92 GLN A CA 1
ATOM 744 C C . GLN A 1 92 ? 14.279 -7.116 10.405 1.00 88.88 92 GLN A C 1
ATOM 746 O O . GLN A 1 92 ? 14.780 -6.103 10.862 1.00 88.88 92 GLN A O 1
ATOM 751 N N . LYS A 1 93 ? 14.277 -8.242 11.122 1.00 85.12 93 LYS A N 1
ATOM 752 C CA . LYS A 1 93 ? 14.784 -8.268 12.514 1.00 85.12 93 LYS A CA 1
ATOM 753 C C . LYS A 1 93 ? 16.237 -7.798 12.667 1.00 85.12 93 LYS A C 1
ATOM 755 O O . LYS A 1 93 ? 16.639 -7.371 13.745 1.00 85.12 93 LYS A O 1
ATOM 760 N N . SER A 1 94 ? 17.039 -7.924 11.612 1.00 78.56 94 SER A N 1
ATOM 761 C CA . SER A 1 94 ? 18.429 -7.463 11.568 1.00 78.56 94 SER A CA 1
ATOM 762 C C . SER A 1 94 ? 18.584 -5.966 11.286 1.00 78.56 94 SER A C 1
ATOM 764 O O . SER A 1 94 ? 19.682 -5.444 11.467 1.00 78.56 94 SER A O 1
ATOM 766 N N . GLU A 1 95 ? 17.526 -5.277 10.850 1.00 77.44 95 GLU A N 1
ATOM 767 C CA . GLU A 1 95 ? 17.557 -3.881 10.413 1.00 77.44 95 GLU A CA 1
ATOM 768 C C . GLU A 1 95 ? 16.403 -3.078 11.020 1.00 77.44 95 GLU A C 1
ATOM 770 O O . GLU A 1 95 ? 15.244 -3.469 10.976 1.00 77.44 95 GLU A O 1
ATOM 775 N N . PHE A 1 96 ? 16.694 -1.895 11.553 1.00 73.94 96 PHE A N 1
ATOM 776 C CA . PHE A 1 96 ? 15.642 -1.050 12.131 1.00 73.94 96 PHE A CA 1
ATOM 777 C C . PHE A 1 96 ? 14.809 -0.301 11.084 1.00 73.94 96 PHE A C 1
ATOM 779 O O . PHE A 1 96 ? 13.766 0.253 11.427 1.00 73.94 96 PHE A O 1
ATOM 786 N N . ASN A 1 97 ? 15.247 -0.272 9.824 1.00 87.81 97 ASN A N 1
ATOM 787 C CA . ASN A 1 97 ? 14.574 0.497 8.788 1.00 87.81 97 ASN A CA 1
ATOM 788 C C . ASN A 1 97 ? 13.375 -0.289 8.235 1.00 87.81 97 ASN A C 1
ATOM 790 O O . ASN A 1 97 ? 13.543 -1.438 7.810 1.00 87.81 97 ASN A O 1
ATOM 794 N N . PRO A 1 98 ? 12.165 0.297 8.237 1.00 93.12 98 PRO A N 1
ATOM 795 C CA . PRO A 1 98 ? 11.014 -0.346 7.633 1.00 93.12 98 PRO A CA 1
ATOM 796 C C . PRO A 1 98 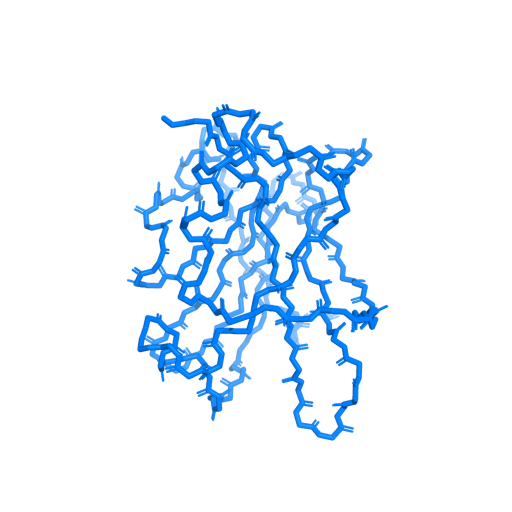? 11.187 -0.410 6.121 1.00 93.12 98 PRO A C 1
ATOM 798 O O . PRO A 1 98 ? 11.724 0.510 5.512 1.00 93.12 98 PRO A O 1
ATOM 801 N N . PHE A 1 99 ? 10.699 -1.492 5.528 1.00 93.44 99 PHE A N 1
ATOM 802 C CA . PHE A 1 99 ? 10.639 -1.653 4.075 1.00 93.44 99 PHE A CA 1
ATOM 803 C C . PHE A 1 99 ? 9.200 -1.710 3.564 1.00 93.44 99 PHE A C 1
ATOM 805 O O . PHE A 1 99 ? 8.952 -1.607 2.373 1.00 93.44 99 PHE A O 1
ATOM 812 N N . ALA A 1 100 ? 8.225 -1.895 4.452 1.00 94.88 100 ALA A N 1
ATOM 813 C CA . ALA A 1 100 ? 6.818 -1.898 4.095 1.00 94.88 100 ALA A CA 1
ATOM 814 C C . ALA A 1 100 ? 5.978 -1.309 5.229 1.00 94.88 100 ALA A C 1
ATOM 816 O O . ALA A 1 100 ? 6.374 -1.326 6.398 1.00 94.88 100 ALA A O 1
ATOM 817 N N . ILE A 1 101 ? 4.805 -0.794 4.876 1.00 95.75 101 ILE A N 1
ATOM 818 C CA . ILE A 1 101 ? 3.798 -0.314 5.823 1.00 95.75 101 ILE A CA 1
ATOM 819 C C . ILE A 1 101 ? 2.528 -1.114 5.598 1.00 95.75 101 ILE A C 1
ATOM 821 O O . ILE A 1 101 ? 2.104 -1.315 4.462 1.00 95.75 101 ILE A O 1
ATOM 825 N N . LYS A 1 102 ? 1.888 -1.534 6.682 1.00 96.19 102 LYS A N 1
ATOM 826 C CA . LYS A 1 102 ? 0.582 -2.174 6.643 1.00 96.19 102 LYS A CA 1
ATOM 827 C C . LYS A 1 102 ? -0.410 -1.394 7.490 1.00 96.19 102 LYS A C 1
ATOM 829 O O . LYS A 1 102 ? -0.200 -1.181 8.676 1.00 96.19 102 LYS A O 1
ATOM 834 N N . ILE A 1 103 ? -1.503 -0.982 6.870 1.00 96.38 103 ILE A N 1
ATOM 835 C CA . ILE A 1 103 ? -2.607 -0.264 7.502 1.00 96.38 103 ILE A CA 1
ATOM 836 C C . ILE A 1 103 ? -3.714 -1.277 7.742 1.00 96.38 103 ILE A C 1
ATOM 838 O O . ILE A 1 103 ? -4.183 -1.919 6.801 1.00 96.38 103 ILE A O 1
ATOM 842 N N . CYS A 1 104 ? -4.099 -1.449 8.999 1.00 97.00 104 CYS A N 1
ATOM 843 C CA . CYS A 1 104 ? -5.025 -2.485 9.427 1.00 97.00 104 CYS A CA 1
ATOM 844 C C . CYS A 1 104 ? -6.422 -1.901 9.639 1.00 97.00 104 CYS A C 1
ATOM 846 O O . CYS A 1 104 ? -6.600 -0.969 10.422 1.00 97.00 104 CYS A O 1
ATOM 848 N N . PHE A 1 105 ? -7.416 -2.506 8.993 1.00 96.50 105 PHE A N 1
ATOM 849 C CA . PHE A 1 105 ? -8.838 -2.220 9.174 1.00 96.50 105 PHE A CA 1
ATOM 850 C C . PHE A 1 105 ? -9.513 -3.423 9.836 1.00 96.50 105 PHE A C 1
ATOM 852 O O . PHE A 1 105 ? -8.914 -4.489 9.999 1.00 96.50 105 PHE A O 1
ATOM 859 N N . ARG A 1 106 ? -10.785 -3.287 10.223 1.00 96.44 106 ARG A N 1
ATOM 860 C CA . ARG A 1 106 ? -11.513 -4.368 10.911 1.00 96.44 106 ARG A CA 1
ATOM 861 C C . ARG A 1 106 ? -11.574 -5.667 10.107 1.00 96.44 106 ARG A C 1
ATOM 863 O O . ARG A 1 106 ? -11.442 -6.739 10.690 1.00 96.44 106 ARG A O 1
ATOM 870 N N . ASN A 1 107 ? -11.807 -5.562 8.800 1.00 96.19 107 ASN A N 1
ATOM 871 C CA . ASN A 1 107 ? -12.040 -6.704 7.912 1.00 96.19 107 ASN A CA 1
ATOM 872 C C . ASN A 1 107 ? -11.092 -6.724 6.700 1.00 96.19 107 ASN A C 1
ATOM 874 O O . ASN A 1 107 ? -11.330 -7.483 5.762 1.00 96.19 107 ASN A O 1
ATOM 878 N N . ASP A 1 108 ? -10.056 -5.883 6.690 1.00 97.12 108 ASP A N 1
ATOM 879 C CA . ASP A 1 108 ? -9.123 -5.763 5.568 1.00 97.12 108 ASP A CA 1
ATOM 880 C C . ASP A 1 108 ? -7.792 -5.128 5.995 1.00 97.12 108 ASP A C 1
ATOM 882 O O . ASP A 1 108 ? -7.598 -4.749 7.152 1.00 97.12 108 ASP A O 1
ATOM 886 N N . TYR A 1 109 ? -6.875 -4.995 5.044 1.00 96.38 109 TYR A N 1
ATOM 887 C CA . TYR A 1 109 ? -5.635 -4.251 5.185 1.00 96.38 109 TYR A CA 1
ATOM 888 C C . TYR A 1 109 ? -5.266 -3.549 3.877 1.00 96.38 109 TYR A C 1
ATOM 890 O O . TYR A 1 109 ? -5.699 -3.944 2.797 1.00 96.38 109 TYR A O 1
ATOM 898 N N . ILE A 1 110 ? -4.407 -2.539 3.978 1.00 96.06 110 ILE A N 1
ATOM 899 C CA . ILE A 1 110 ? -3.592 -2.067 2.858 1.00 96.06 110 ILE A CA 1
ATOM 900 C C . ILE A 1 110 ? -2.141 -2.345 3.219 1.00 96.06 110 ILE A C 1
ATOM 902 O O . ILE A 1 110 ? -1.634 -1.804 4.197 1.00 96.06 110 ILE A O 1
ATOM 906 N N . LEU A 1 111 ? -1.471 -3.181 2.439 1.00 96.06 111 LEU A N 1
ATOM 907 C CA . LEU A 1 111 ? -0.034 -3.389 2.503 1.00 96.06 111 LEU A CA 1
ATOM 908 C C . LEU A 1 111 ? 0.611 -2.566 1.396 1.00 96.06 111 LEU A C 1
ATOM 910 O O . LEU A 1 111 ? 0.303 -2.780 0.230 1.00 96.06 111 LEU A O 1
ATOM 914 N N . VAL A 1 112 ? 1.515 -1.667 1.763 1.00 95.62 112 VAL A N 1
ATOM 915 C CA . VAL A 1 112 ? 2.370 -0.913 0.848 1.00 95.62 112 VAL A CA 1
ATOM 916 C C . VAL A 1 112 ? 3.776 -1.486 0.947 1.00 95.62 112 VAL A C 1
ATOM 918 O O . VAL A 1 112 ? 4.374 -1.470 2.024 1.00 95.62 112 VAL A O 1
ATOM 921 N N . SER A 1 113 ? 4.300 -2.006 -0.159 1.00 94.31 113 SER A N 1
ATOM 922 C CA . SER A 1 113 ? 5.616 -2.651 -0.207 1.00 94.31 113 SER A CA 1
ATOM 923 C C . SER A 1 113 ? 6.359 -2.325 -1.505 1.00 94.31 113 SER A C 1
ATOM 925 O O . SER A 1 113 ? 5.723 -1.923 -2.481 1.00 94.31 113 SER A O 1
ATOM 927 N N . PRO A 1 114 ? 7.687 -2.513 -1.550 1.00 92.88 114 PRO A N 1
ATOM 928 C CA . PRO A 1 114 ? 8.457 -2.332 -2.768 1.00 92.88 114 PRO A CA 1
ATOM 929 C C . PRO A 1 114 ? 8.175 -3.412 -3.812 1.00 92.88 114 PRO A C 1
ATOM 931 O O . PRO A 1 114 ? 7.821 -4.548 -3.496 1.00 92.88 114 PRO A O 1
ATOM 934 N N . ILE A 1 115 ? 8.374 -3.030 -5.068 1.00 88.56 115 ILE A N 1
ATOM 935 C CA . ILE A 1 115 ? 8.553 -3.888 -6.247 1.00 88.56 115 ILE A CA 1
ATOM 936 C C . ILE A 1 115 ? 9.823 -3.439 -6.980 1.00 88.56 115 ILE A C 1
ATOM 938 O O . ILE A 1 115 ? 10.455 -2.465 -6.575 1.00 88.56 115 ILE A O 1
ATOM 942 N N . SER A 1 116 ? 10.201 -4.124 -8.065 1.00 78.94 116 SER A N 1
ATOM 943 C CA . SER A 1 116 ? 11.398 -3.772 -8.850 1.00 78.94 116 SER A CA 1
ATOM 944 C C . SER A 1 116 ? 11.449 -2.303 -9.265 1.00 78.94 116 SER A C 1
ATOM 946 O O . SER A 1 116 ? 12.533 -1.728 -9.312 1.00 78.94 116 SER A O 1
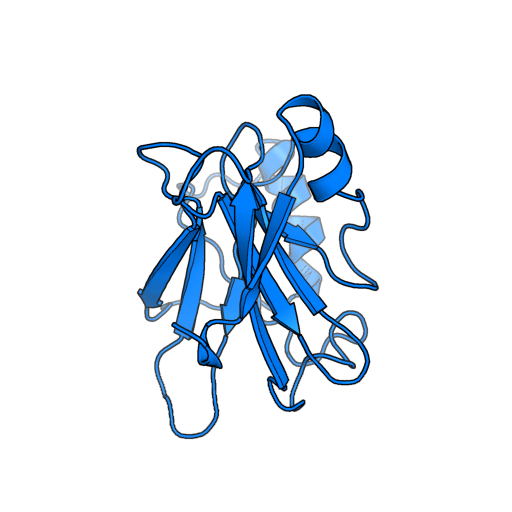ATOM 948 N N . ASP A 1 117 ? 10.285 -1.716 -9.543 1.00 75.94 117 ASP A N 1
ATOM 949 C CA . ASP A 1 117 ? 10.164 -0.415 -10.201 1.00 75.94 117 ASP A CA 1
ATOM 950 C C . ASP A 1 117 ? 9.438 0.644 -9.351 1.00 75.94 117 ASP A C 1
ATOM 952 O O . ASP A 1 117 ? 9.042 1.686 -9.872 1.00 75.94 117 ASP A O 1
ATOM 956 N N . GLY A 1 118 ? 9.263 0.405 -8.045 1.00 87.62 118 GLY A N 1
ATOM 957 C CA . GLY A 1 118 ? 8.651 1.376 -7.135 1.00 87.62 118 GLY A CA 1
ATOM 958 C C . GLY A 1 118 ? 7.763 0.744 -6.072 1.00 87.62 118 GLY A C 1
ATOM 959 O O . GLY A 1 118 ? 8.195 -0.115 -5.305 1.00 87.62 118 GLY A O 1
ATOM 960 N N . THR A 1 119 ? 6.519 1.201 -6.008 1.00 91.94 119 THR A N 1
ATOM 961 C CA . THR A 1 119 ? 5.539 0.844 -4.982 1.00 91.94 119 THR A CA 1
ATOM 962 C C . THR A 1 119 ? 4.536 -0.159 -5.526 1.00 91.94 119 THR A C 1
ATOM 964 O O . THR A 1 119 ? 4.132 -0.103 -6.685 1.00 91.94 119 THR A O 1
ATOM 967 N N . THR A 1 120 ? 4.072 -1.051 -4.665 1.00 92.19 120 THR A N 1
ATOM 968 C CA . THR A 1 120 ? 2.849 -1.808 -4.896 1.00 92.19 120 THR A CA 1
ATOM 969 C C . THR A 1 120 ? 1.943 -1.729 -3.681 1.00 92.19 120 THR A C 1
ATOM 971 O O . THR A 1 120 ? 2.399 -1.475 -2.560 1.00 92.19 120 THR A O 1
ATOM 974 N N . ILE A 1 121 ? 0.656 -1.977 -3.912 1.00 93.56 121 ILE A N 1
ATOM 975 C CA . ILE A 1 121 ? -0.334 -2.109 -2.850 1.00 93.56 121 ILE A CA 1
ATOM 976 C C . ILE A 1 121 ? -1.015 -3.466 -2.939 1.00 93.56 121 ILE A C 1
ATOM 978 O O . ILE A 1 121 ? -1.289 -3.960 -4.032 1.00 93.56 121 ILE A O 1
ATOM 982 N N . GLU A 1 122 ? -1.324 -4.044 -1.790 1.00 93.56 122 GLU A N 1
ATOM 983 C CA . GLU A 1 122 ? -2.085 -5.281 -1.666 1.00 93.56 122 GLU A CA 1
ATOM 984 C C . GLU A 1 122 ? -3.168 -5.108 -0.599 1.00 93.56 122 GLU A C 1
ATOM 986 O O . GLU A 1 122 ? -2.943 -4.481 0.436 1.00 93.56 122 GLU A O 1
ATOM 991 N N . THR A 1 123 ? -4.346 -5.671 -0.853 1.00 94.25 123 THR A N 1
ATOM 992 C CA . THR A 1 123 ? -5.419 -5.807 0.139 1.00 94.25 123 THR A CA 1
ATOM 993 C C . THR A 1 123 ? -5.883 -7.256 0.190 1.00 94.25 123 THR A C 1
ATOM 995 O O . THR A 1 123 ? -5.475 -8.088 -0.625 1.00 94.25 123 THR A O 1
ATOM 998 N N . SER A 1 124 ? -6.820 -7.576 1.081 1.00 92.88 124 SER A N 1
ATOM 999 C CA . SER A 1 124 ? -7.433 -8.904 1.107 1.00 92.88 124 SER A CA 1
ATOM 1000 C C . SER A 1 124 ? -8.171 -9.265 -0.188 1.00 92.88 124 SER A C 1
ATOM 1002 O O . SER A 1 124 ? -8.460 -10.447 -0.396 1.00 92.88 124 SER A O 1
ATOM 1004 N N . LEU A 1 125 ? -8.487 -8.292 -1.060 1.00 91.06 125 LEU A N 1
ATOM 1005 C CA . LEU A 1 125 ? -9.243 -8.451 -2.310 1.00 91.06 125 LEU A CA 1
ATOM 1006 C C . LEU A 1 125 ? -8.488 -7.994 -3.572 1.00 91.06 125 LEU A C 1
ATOM 1008 O O . LEU A 1 125 ? -8.770 -8.526 -4.647 1.00 91.06 125 LEU A O 1
ATOM 1012 N N . PHE A 1 126 ? -7.526 -7.077 -3.461 1.00 88.69 126 PHE A N 1
ATOM 1013 C CA . PHE A 1 126 ? -6.792 -6.484 -4.582 1.00 88.69 126 PHE A CA 1
ATOM 1014 C C . PHE A 1 126 ? -5.314 -6.897 -4.577 1.00 88.69 126 PHE A C 1
ATOM 1016 O O . PHE A 1 126 ? -4.667 -6.877 -3.536 1.00 88.69 126 PHE A O 1
ATOM 1023 N N . ASN A 1 127 ? -4.785 -7.238 -5.759 1.00 83.88 127 ASN A N 1
ATOM 1024 C CA . ASN A 1 127 ? -3.361 -7.515 -5.997 1.00 83.88 127 ASN A CA 1
ATOM 1025 C C . ASN A 1 127 ? -2.718 -8.532 -5.026 1.00 83.88 127 ASN A C 1
ATOM 1027 O O . ASN A 1 127 ? -1.605 -8.329 -4.553 1.00 83.88 127 ASN A O 1
ATOM 1031 N N . LYS A 1 128 ? -3.442 -9.626 -4.740 1.00 86.75 128 LYS A N 1
ATOM 1032 C CA . LYS A 1 128 ? -3.069 -10.720 -3.820 1.00 86.75 128 LYS A CA 1
ATOM 1033 C C . LYS A 1 128 ? -1.862 -11.527 -4.318 1.00 86.75 128 LYS A C 1
ATOM 1035 O O . LYS A 1 128 ? -2.018 -12.652 -4.796 1.00 86.75 128 LYS A O 1
ATOM 1040 N N . LEU A 1 129 ? -0.683 -10.926 -4.281 1.00 82.62 129 LEU A N 1
ATOM 1041 C CA . LEU A 1 129 ? 0.563 -11.538 -4.737 1.00 82.62 129 LEU A CA 1
ATOM 1042 C C . LEU A 1 129 ? 1.398 -12.091 -3.580 1.00 82.62 129 LEU A C 1
ATOM 1044 O O . LEU A 1 129 ? 2.465 -12.648 -3.828 1.00 82.62 129 LEU A O 1
ATOM 1048 N N . ASP A 1 130 ? 0.905 -11.959 -2.344 1.00 84.44 130 ASP A N 1
ATOM 1049 C CA . ASP A 1 130 ? 1.611 -12.324 -1.120 1.00 84.44 130 ASP A CA 1
ATOM 1050 C C . ASP A 1 130 ? 2.985 -11.635 -1.077 1.00 84.44 130 ASP A C 1
ATOM 1052 O O . ASP A 1 130 ? 4.012 -12.269 -0.827 1.00 84.44 130 ASP A O 1
ATOM 1056 N N . ASN A 1 131 ? 3.022 -10.323 -1.358 1.00 84.25 131 ASN A N 1
ATOM 1057 C CA . ASN A 1 131 ? 4.272 -9.598 -1.630 1.00 84.25 131 ASN A CA 1
ATOM 1058 C C . ASN A 1 131 ? 5.325 -9.778 -0.524 1.00 84.25 131 ASN A C 1
ATOM 1060 O O . ASN A 1 131 ? 6.514 -9.912 -0.810 1.00 84.25 131 ASN A O 1
ATOM 1064 N N . LEU A 1 132 ? 4.904 -9.871 0.742 1.00 88.31 132 LEU A N 1
ATOM 1065 C CA . LEU A 1 132 ? 5.811 -10.114 1.870 1.00 88.31 132 LEU A CA 1
ATOM 1066 C C . LEU A 1 132 ? 6.563 -11.451 1.779 1.00 88.31 132 LEU A C 1
ATOM 1068 O O . LEU A 1 132 ? 7.705 -11.534 2.230 1.00 88.31 132 LEU A O 1
ATOM 1072 N N . GLU A 1 133 ? 5.980 -12.496 1.190 1.00 87.44 133 GLU A N 1
ATOM 1073 C CA . GLU A 1 133 ? 6.644 -13.797 1.040 1.00 87.44 133 GLU A CA 1
ATOM 1074 C C . GLU A 1 133 ? 7.884 -13.705 0.143 1.00 87.44 133 GLU A C 1
ATOM 1076 O O . GLU A 1 133 ? 8.870 -14.410 0.375 1.00 87.44 133 GLU A O 1
ATOM 1081 N N . VAL A 1 134 ? 7.889 -12.797 -0.840 1.00 85.06 134 VAL A N 1
ATOM 1082 C CA . VAL A 1 134 ? 9.058 -12.548 -1.701 1.00 85.06 134 VAL A CA 1
ATOM 1083 C C . VAL A 1 134 ? 10.250 -12.088 -0.863 1.00 85.06 134 VAL A C 1
ATOM 1085 O O . VAL A 1 134 ? 11.368 -12.582 -1.044 1.00 85.06 134 VAL A O 1
ATOM 1088 N N . PHE A 1 135 ? 10.000 -11.206 0.104 1.00 85.94 135 PHE A N 1
ATOM 1089 C CA . PHE A 1 135 ? 11.027 -10.635 0.969 1.00 85.94 135 PHE A CA 1
ATOM 1090 C C . PHE A 1 135 ? 11.503 -11.606 2.054 1.00 85.94 135 PHE A C 1
ATOM 1092 O O . PHE A 1 135 ? 12.562 -11.380 2.632 1.00 85.94 135 PHE A O 1
ATOM 1099 N N . ARG A 1 136 ? 10.784 -12.708 2.340 1.00 85.56 136 ARG A N 1
ATOM 1100 C CA . ARG A 1 136 ? 11.189 -13.655 3.405 1.00 85.56 136 ARG A CA 1
ATOM 1101 C C . ARG A 1 136 ? 12.523 -14.324 3.111 1.00 85.56 136 ARG A C 1
ATOM 1103 O O . ARG A 1 136 ? 13.201 -14.801 4.014 1.00 85.56 136 ARG A O 1
ATOM 1110 N N . LYS A 1 137 ? 12.925 -14.331 1.839 1.00 85.88 137 LYS A N 1
ATOM 1111 C CA . LYS A 1 137 ? 14.255 -14.772 1.405 1.00 85.88 137 LYS A CA 1
ATOM 1112 C C . LYS A 1 137 ? 15.383 -13.907 1.975 1.00 85.88 137 LYS A C 1
ATOM 1114 O O . LYS A 1 137 ? 16.515 -14.376 2.019 1.00 85.88 137 LYS A O 1
ATOM 1119 N N . LEU A 1 138 ? 15.086 -12.672 2.376 1.00 84.38 138 LEU A N 1
ATOM 1120 C CA . LEU A 1 138 ? 16.050 -11.724 2.931 1.00 84.38 138 LEU A CA 1
ATOM 1121 C C . LEU A 1 138 ? 16.206 -11.869 4.451 1.00 84.38 138 LEU A C 1
ATOM 1123 O O . LEU A 1 138 ? 17.246 -11.500 4.984 1.00 84.38 138 LEU A O 1
ATOM 1127 N N . GLY A 1 139 ? 15.225 -12.454 5.146 1.00 86.50 139 GLY A N 1
ATOM 1128 C CA . GLY A 1 139 ? 15.311 -12.702 6.582 1.00 86.50 139 GLY A CA 1
ATOM 1129 C C . GLY A 1 139 ? 13.957 -12.834 7.272 1.00 86.50 139 GLY A C 1
ATOM 1130 O O . GLY A 1 139 ? 12.902 -12.868 6.639 1.00 86.50 139 GLY A O 1
ATOM 1131 N N . GLU A 1 140 ? 14.000 -12.911 8.602 1.00 90.38 140 GLU A N 1
ATOM 1132 C CA . GLU A 1 140 ? 12.803 -12.854 9.440 1.00 90.38 140 GLU A CA 1
ATOM 1133 C C . GLU A 1 140 ? 12.308 -11.416 9.588 1.00 90.38 140 GLU A C 1
ATOM 1135 O O . GLU A 1 140 ? 13.105 -10.488 9.747 1.00 90.38 140 GLU A O 1
ATOM 1140 N N . PHE A 1 141 ? 10.989 -11.248 9.610 1.00 91.00 141 PHE A N 1
ATOM 1141 C CA . PHE A 1 141 ? 10.366 -9.941 9.784 1.00 91.00 141 PHE A CA 1
ATOM 1142 C C . PHE A 1 141 ? 9.898 -9.697 11.207 1.00 91.00 141 PHE A C 1
ATOM 1144 O O . PHE A 1 141 ? 9.636 -10.629 11.976 1.00 91.00 141 PHE A O 1
ATOM 1151 N N . GLU A 1 142 ? 9.712 -8.421 11.500 1.00 92.12 142 GLU A N 1
ATOM 1152 C CA . GLU A 1 142 ? 8.970 -7.937 12.646 1.00 92.12 142 GLU A CA 1
ATOM 1153 C C . GLU A 1 142 ? 7.909 -6.933 12.185 1.00 92.12 142 GLU A C 1
ATOM 1155 O O . GLU A 1 142 ? 8.106 -6.187 11.227 1.00 92.12 142 GLU A O 1
ATOM 1160 N N . PHE A 1 143 ? 6.761 -6.962 12.859 1.00 93.31 143 PHE A N 1
ATOM 1161 C CA . PHE A 1 143 ? 5.653 -6.040 12.638 1.00 93.31 143 PHE A CA 1
ATOM 1162 C C . PHE A 1 143 ? 5.590 -5.119 13.851 1.00 93.31 143 PHE A C 1
ATOM 1164 O O . PHE A 1 143 ? 5.253 -5.554 14.956 1.00 93.31 143 PHE A O 1
ATOM 1171 N N . VAL A 1 144 ? 5.962 -3.859 13.656 1.00 92.44 144 VAL A N 1
ATOM 1172 C CA . VAL A 1 144 ? 6.070 -2.863 14.720 1.00 92.44 144 VAL A CA 1
ATOM 1173 C C . VAL A 1 144 ? 4.920 -1.876 14.576 1.00 92.44 144 VAL A C 1
ATOM 1175 O O . VAL A 1 144 ? 4.885 -1.088 13.636 1.00 92.44 144 VAL A O 1
ATOM 1178 N N . SER A 1 145 ? 3.967 -1.915 15.508 1.00 92.38 145 SER A N 1
ATOM 1179 C CA . SER A 1 145 ? 2.868 -0.942 15.538 1.00 92.38 145 SER A CA 1
ATOM 1180 C C . SER A 1 145 ? 3.410 0.465 15.794 1.00 92.38 145 SER A C 1
ATOM 1182 O O . SER A 1 145 ? 4.128 0.680 16.772 1.00 92.38 145 SER A O 1
ATOM 1184 N N . VAL A 1 146 ? 3.010 1.429 14.964 1.00 86.38 146 VAL A N 1
ATOM 1185 C CA . VAL A 1 146 ? 3.359 2.852 15.098 1.00 86.38 146 VAL A CA 1
ATOM 1186 C C . VAL A 1 146 ? 2.836 3.435 16.412 1.00 86.38 146 VAL A C 1
ATOM 1188 O O . VAL A 1 146 ? 3.477 4.302 16.989 1.00 86.38 146 VAL A O 1
ATOM 1191 N N . SER A 1 147 ? 1.728 2.915 16.953 1.00 76.75 147 SER A N 1
ATOM 1192 C CA . SER A 1 147 ? 1.207 3.332 18.267 1.00 76.75 147 SER A CA 1
ATOM 1193 C C . SER A 1 147 ? 2.139 3.007 19.446 1.00 76.75 147 SER A C 1
ATOM 1195 O O . SER A 1 147 ? 1.933 3.502 20.555 1.00 76.75 147 SER A O 1
ATOM 1197 N N . LYS A 1 148 ? 3.137 2.143 19.225 1.00 56.84 148 LYS A N 1
ATOM 1198 C CA . LYS A 1 148 ? 4.104 1.681 20.230 1.00 56.84 148 LYS A CA 1
ATOM 1199 C C . LYS A 1 148 ? 5.509 2.263 20.029 1.00 56.84 148 LYS A C 1
ATOM 1201 O O . LYS A 1 148 ? 6.413 1.855 20.761 1.00 56.84 148 LYS A O 1
ATOM 1206 N N . ILE A 1 149 ? 5.684 3.161 19.057 1.00 51.28 149 ILE A N 1
ATOM 1207 C CA . ILE A 1 149 ? 6.918 3.922 18.793 1.00 51.28 149 ILE A CA 1
ATOM 1208 C C . ILE A 1 149 ? 6.823 5.268 19.515 1.00 51.28 149 ILE A C 1
ATOM 1210 O O . ILE A 1 149 ? 7.820 5.644 20.170 1.00 51.28 149 ILE A O 1
#

Radius of gyration: 15.68 Å; chains: 1; bounding box: 36×33×47 Å

Organism: NCBI:txid2527976

Sequence (149 aa):
MSDVDISIGLIVDEHKSVFHIQIDKDDCWTPIVSETCFDKIFEWCKFLQRIEGWMKDQIDSPLQNEVFNATHESIFGNIVSEDILDIECITQKSEFNPFAIKICFRNDYILVSPISDGTTIETSLFNKLDNLEVFRKLGEFEFVSVSKI

Foldseek 3Di:
DPDDADWDWDDDPPDPWTFIWWADQVVLFAIDTDTDDDPDEAAPVCVVVVVVCVVVVNDPDPPDDYHHDCLPPPLCVQPRPFDQPWKWFKDAPVDPGGRWIWTDTPVKIWIWHGDPRIIDIDMPRPPPPVVVVVCCVVHDMDIHTPVND